Protein AF-A0A673IQF4-F1 (afdb_monomer_lite)

Radius of gy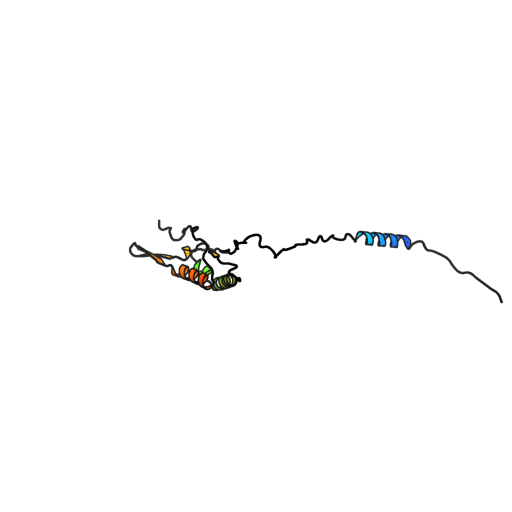ration: 38.78 Å; chains: 1; bounding box: 46×56×143 Å

pLDDT: mean 79.28, std 22.86, range [30.75, 98.69]

Sequence (150 aa):
MYSERECLYRCKHSSFTWTLFLSVLVIKQQQSVISSSVEVQVNVDKQLRNLKHFWRSTGFCPPQPHTDAHLYDLSPDQQMNLALIGSVPHRGIQQVRIHWMLELVSARVYSGEYHYNFTHLDQLIDLLWQNGLQPGNFLNITAKSTFECL

Structure (mmCIF, N/CA/C/O backbone):
data_AF-A0A673IQF4-F1
#
_entry.id   AF-A0A673IQF4-F1
#
loop_
_atom_site.group_PDB
_atom_site.id
_atom_site.type_symbol
_atom_site.label_atom_id
_atom_site.label_alt_id
_atom_site.label_comp_id
_atom_site.label_asym_id
_atom_site.label_entity_id
_atom_site.label_seq_id
_atom_site.pdbx_PDB_ins_code
_atom_site.Cartn_x
_atom_site.Cartn_y
_atom_site.Cartn_z
_atom_site.occupancy
_atom_site.B_iso_or_equiv
_atom_site.auth_seq_id
_atom_site.auth_comp_id
_atom_site.auth_asym_id
_atom_site.auth_atom_id
_atom_site.pdbx_PDB_model_num
ATOM 1 N N . MET A 1 1 ? 13.161 32.001 108.037 1.00 34.56 1 MET A N 1
ATOM 2 C CA . MET A 1 1 ? 14.431 32.588 107.565 1.00 34.56 1 MET A CA 1
ATOM 3 C C . MET A 1 1 ? 14.149 33.249 106.220 1.00 34.56 1 MET A C 1
ATOM 5 O O . MET A 1 1 ? 13.605 32.577 105.356 1.00 34.56 1 MET A O 1
ATOM 9 N N . TYR A 1 2 ? 14.385 34.565 106.149 1.00 31.69 2 TYR A N 1
ATOM 10 C CA . TYR A 1 2 ? 14.447 35.482 104.985 1.00 31.69 2 TYR A CA 1
ATOM 11 C C . TYR A 1 2 ? 15.032 34.837 103.698 1.00 31.69 2 TYR A C 1
ATOM 13 O O . TYR A 1 2 ? 15.797 33.893 103.841 1.00 31.69 2 TYR A O 1
ATOM 21 N N . SER A 1 3 ? 14.908 35.306 102.447 1.00 38.66 3 SER A N 1
ATOM 22 C CA . SER A 1 3 ? 14.266 36.426 101.722 1.00 38.66 3 SER A CA 1
ATOM 23 C C . SER A 1 3 ? 14.988 36.512 100.343 1.00 38.66 3 SER A C 1
ATOM 25 O O . SER A 1 3 ? 16.058 35.925 100.203 1.00 38.66 3 SER A O 1
ATOM 27 N N . GLU A 1 4 ? 14.472 37.332 99.411 1.00 43.50 4 GLU A N 1
ATOM 28 C CA . GLU A 1 4 ? 15.181 37.973 98.267 1.00 43.50 4 GLU A CA 1
ATOM 29 C C . GLU A 1 4 ? 15.409 37.163 96.974 1.00 43.50 4 GLU A C 1
ATOM 31 O O . GLU A 1 4 ? 15.613 35.960 97.025 1.00 43.50 4 GLU A O 1
ATOM 36 N N . ARG A 1 5 ? 15.480 37.722 95.754 1.00 41.66 5 ARG A N 1
ATOM 37 C CA . ARG A 1 5 ? 15.140 39.007 95.090 1.00 41.66 5 ARG A CA 1
ATOM 38 C C . ARG A 1 5 ? 15.406 38.787 93.577 1.00 41.66 5 ARG A C 1
ATOM 40 O O . ARG A 1 5 ? 16.301 38.025 93.242 1.00 41.66 5 ARG A O 1
ATOM 47 N N . GLU A 1 6 ? 14.657 39.491 92.719 1.00 46.06 6 GLU A N 1
ATOM 48 C CA . GLU A 1 6 ? 15.064 40.135 91.442 1.00 46.06 6 GLU A CA 1
ATOM 49 C C . GLU A 1 6 ? 15.976 39.395 90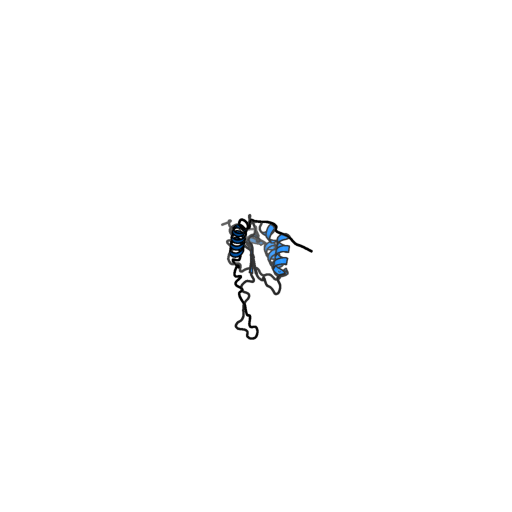.431 1.00 46.06 6 GLU A C 1
ATOM 51 O O . GLU A 1 6 ? 17.131 39.124 90.737 1.00 46.06 6 GLU A O 1
ATOM 56 N N . CYS A 1 7 ? 15.552 39.273 89.156 1.00 36.56 7 CYS A N 1
ATOM 57 C CA . CYS A 1 7 ? 16.443 39.546 88.008 1.00 36.56 7 CYS A CA 1
ATOM 58 C C . CYS A 1 7 ? 15.756 39.595 86.622 1.00 36.56 7 CYS A C 1
ATOM 60 O O . CYS A 1 7 ? 15.238 38.607 86.114 1.00 36.56 7 CYS A O 1
ATOM 62 N N . LEU A 1 8 ? 15.928 40.757 85.985 1.00 37.56 8 LEU A N 1
ATOM 63 C CA . LEU A 1 8 ? 16.365 40.974 84.597 1.00 37.56 8 LEU A CA 1
ATOM 64 C C . LEU A 1 8 ? 15.418 40.776 83.391 1.00 37.56 8 LEU A C 1
ATOM 66 O O . LEU A 1 8 ? 15.351 39.732 82.760 1.00 37.56 8 LEU A O 1
ATOM 70 N N . TYR A 1 9 ? 14.856 41.918 82.968 1.00 40.09 9 TYR A N 1
ATOM 71 C CA . TYR A 1 9 ? 15.224 42.631 81.729 1.00 40.09 9 TYR A CA 1
ATOM 72 C C . TYR A 1 9 ? 15.135 41.890 8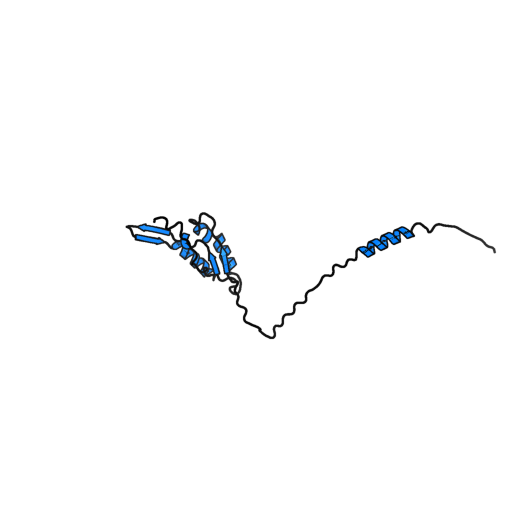0.364 1.00 40.09 9 TYR A C 1
ATOM 74 O O . TYR A 1 9 ? 16.026 41.154 79.965 1.00 40.09 9 TYR A O 1
ATOM 82 N N . ARG A 1 10 ? 14.201 42.405 79.541 1.00 39.97 10 ARG A N 1
ATOM 83 C CA . ARG A 1 10 ? 14.492 43.171 78.301 1.00 39.97 10 ARG A CA 1
ATOM 84 C C . ARG A 1 10 ? 14.468 42.454 76.933 1.00 39.97 10 ARG A C 1
ATOM 86 O O . ARG A 1 10 ? 15.108 41.446 76.688 1.00 39.97 10 ARG A O 1
ATOM 93 N N . CYS A 1 11 ? 13.809 43.172 76.012 1.00 40.81 11 CYS A N 1
ATOM 94 C CA . CYS A 1 11 ? 13.863 43.128 74.542 1.00 40.81 11 CYS A CA 1
ATOM 95 C C . CYS A 1 11 ? 13.064 42.039 73.805 1.00 40.81 11 CYS A C 1
ATOM 97 O O . CYS A 1 11 ? 13.589 41.026 73.363 1.00 40.81 11 CYS A O 1
ATOM 99 N N . LYS A 1 12 ? 11.792 42.350 73.519 1.00 48.06 12 LYS A N 1
ATOM 100 C CA . LYS A 1 12 ? 10.925 41.609 72.589 1.00 48.06 12 LYS A CA 1
ATOM 101 C C . LYS A 1 12 ? 10.377 42.561 71.520 1.00 48.06 12 LYS A C 1
ATOM 103 O O . LYS A 1 12 ? 9.205 42.904 71.552 1.00 48.06 12 LYS A O 1
ATOM 108 N N . HIS A 1 13 ? 11.233 43.073 70.628 1.00 48.06 13 HIS A N 1
ATOM 109 C CA . HIS A 1 13 ? 10.774 44.031 69.604 1.00 48.06 13 HIS A CA 1
ATOM 110 C C . HIS A 1 13 ? 11.517 43.994 68.252 1.00 48.06 13 HIS A C 1
ATOM 112 O O . HIS A 1 13 ? 11.574 45.002 67.558 1.00 48.06 13 HIS A O 1
ATOM 118 N N . SER A 1 14 ? 12.074 42.841 67.857 1.00 50.34 14 SER A N 1
ATOM 119 C CA . SER A 1 14 ? 12.714 42.672 66.529 1.00 50.34 14 SER A CA 1
ATOM 120 C C . SER A 1 14 ? 12.205 41.454 65.735 1.00 50.34 14 SER A C 1
ATOM 122 O O . SER A 1 14 ? 12.283 41.416 64.514 1.00 50.34 14 SER A O 1
ATOM 124 N N . SER A 1 15 ? 11.581 40.471 66.394 1.00 48.97 15 SER A N 1
ATOM 125 C CA . SER A 1 15 ? 11.175 39.210 65.746 1.00 48.97 15 SER A CA 1
ATOM 126 C C . SER A 1 15 ? 9.791 39.251 65.071 1.00 48.97 15 SER A C 1
ATOM 128 O O . SER A 1 15 ? 9.473 38.348 64.303 1.00 48.97 15 SER A O 1
ATOM 130 N N . PHE A 1 16 ? 8.967 40.273 65.336 1.00 49.00 16 PHE A N 1
ATOM 131 C CA . PHE A 1 16 ? 7.549 40.283 64.940 1.00 49.00 16 PHE A CA 1
ATOM 132 C C . PHE A 1 16 ? 7.295 40.703 63.480 1.00 49.00 16 PHE A C 1
ATOM 134 O O . PHE A 1 16 ? 6.277 40.343 62.901 1.00 49.00 16 PHE A O 1
ATOM 141 N N . THR A 1 17 ? 8.208 41.450 62.857 1.00 52.47 17 THR A N 1
ATOM 142 C CA . THR A 1 17 ? 8.013 41.977 61.494 1.00 52.47 17 THR A CA 1
ATOM 143 C C . THR A 1 17 ? 8.412 40.976 60.409 1.00 52.47 17 THR A C 1
ATOM 145 O O . THR A 1 17 ? 7.774 40.919 59.361 1.00 52.47 17 THR A O 1
ATOM 148 N N . TRP A 1 18 ? 9.416 40.133 60.666 1.00 50.09 18 TRP A N 1
ATOM 149 C CA . TRP A 1 18 ? 9.869 39.104 59.721 1.00 50.09 18 TRP A CA 1
ATOM 150 C C . TRP A 1 18 ? 8.930 37.895 59.644 1.00 50.09 18 TRP A C 1
ATOM 152 O O . TRP A 1 18 ? 8.722 37.344 58.565 1.00 50.09 18 TRP A O 1
ATOM 162 N N . THR A 1 19 ? 8.306 37.515 60.761 1.00 54.59 19 THR A N 1
ATOM 163 C CA . THR A 1 19 ? 7.310 36.432 60.790 1.00 54.59 19 THR A CA 1
ATOM 164 C C . THR A 1 19 ? 6.042 36.798 60.021 1.00 54.59 19 THR A C 1
ATOM 166 O O . THR A 1 19 ? 5.466 35.939 59.358 1.00 54.59 19 THR A O 1
ATOM 169 N N . LEU A 1 20 ? 5.647 38.075 60.043 1.00 55.03 20 LEU A N 1
ATOM 170 C CA . LEU A 1 20 ? 4.515 38.602 59.276 1.00 55.03 20 LEU A CA 1
ATOM 171 C C . LEU A 1 20 ? 4.800 38.663 57.766 1.00 55.03 20 LEU A C 1
ATOM 173 O O . LEU A 1 20 ? 3.921 38.379 56.960 1.00 55.03 20 LEU A O 1
ATOM 177 N N . PHE A 1 21 ? 6.032 38.983 57.363 1.00 55.41 21 PHE A N 1
ATOM 178 C CA . PHE A 1 21 ? 6.418 38.973 55.947 1.00 55.41 21 PHE A CA 1
ATOM 179 C C . PHE A 1 21 ? 6.519 37.554 55.372 1.00 55.41 21 PHE A C 1
ATOM 181 O O . PHE A 1 21 ? 6.053 37.310 54.259 1.00 55.41 21 PHE A O 1
ATOM 188 N N . LEU A 1 22 ? 7.071 36.604 56.136 1.00 54.88 22 LEU A N 1
ATOM 189 C CA . LEU A 1 22 ? 7.138 35.195 55.736 1.00 54.88 22 LEU A CA 1
ATOM 190 C C . LEU A 1 22 ? 5.746 34.552 55.661 1.00 54.88 22 LEU A C 1
ATOM 192 O O . LEU A 1 22 ? 5.486 33.787 54.735 1.00 54.88 22 LEU A O 1
ATOM 196 N N . SER A 1 23 ? 4.825 34.896 56.568 1.00 55.56 23 SER A N 1
ATOM 197 C CA . SER A 1 23 ? 3.455 34.371 56.519 1.00 55.56 23 SER A CA 1
ATOM 198 C C . SER A 1 23 ? 2.663 34.905 55.319 1.00 55.56 23 SER A C 1
ATOM 200 O O . SER A 1 23 ? 1.966 34.133 54.663 1.00 55.56 23 SER A O 1
ATOM 202 N N . VAL A 1 24 ? 2.822 36.182 54.952 1.00 56.41 24 VAL A N 1
ATOM 203 C CA . VAL A 1 24 ? 2.162 36.767 53.767 1.00 56.41 24 VAL A CA 1
ATOM 204 C C . VAL A 1 24 ? 2.677 36.157 52.455 1.00 56.41 24 VAL A C 1
ATOM 206 O O . VAL A 1 24 ? 1.894 35.979 51.520 1.00 56.41 24 VAL A O 1
ATOM 209 N N . LEU A 1 25 ? 3.963 35.792 52.376 1.00 54.59 25 LEU A N 1
ATOM 210 C CA . LEU A 1 25 ? 4.549 35.186 51.173 1.00 54.59 25 LEU A CA 1
ATOM 211 C C . LEU A 1 25 ? 4.066 33.743 50.944 1.00 54.59 25 LEU A C 1
ATOM 213 O O . LEU A 1 25 ? 3.839 33.353 49.801 1.00 54.59 25 LEU A O 1
ATOM 217 N N . VAL A 1 26 ? 3.828 32.984 52.021 1.00 55.91 26 VAL A N 1
ATOM 218 C CA . VAL A 1 26 ? 3.264 31.622 51.950 1.00 55.91 26 VAL A CA 1
ATOM 219 C C . VAL A 1 26 ? 1.786 31.649 51.540 1.00 55.91 26 VAL A C 1
ATOM 221 O O . VAL A 1 26 ? 1.363 30.827 50.730 1.00 55.91 26 VAL A O 1
ATOM 224 N N . ILE A 1 27 ? 1.007 32.637 52.002 1.00 55.56 27 ILE A N 1
ATOM 225 C CA . ILE A 1 27 ? -0.422 32.762 51.652 1.00 55.56 27 ILE A CA 1
ATOM 226 C C . ILE A 1 27 ? -0.626 33.073 50.154 1.00 55.56 27 ILE A C 1
ATOM 228 O O . ILE A 1 27 ? -1.637 32.681 49.574 1.00 55.56 27 ILE A O 1
ATOM 232 N N . LYS A 1 28 ? 0.334 33.728 49.485 1.00 52.88 28 LYS A N 1
ATOM 233 C CA . LYS A 1 28 ? 0.229 34.065 48.051 1.00 52.88 28 LYS A CA 1
ATOM 234 C C . LYS A 1 28 ? 0.574 32.925 47.085 1.00 52.88 28 LYS A C 1
ATOM 236 O O . LYS A 1 28 ? 0.308 33.072 45.897 1.00 52.88 28 LYS A O 1
ATOM 241 N N . GLN A 1 29 ? 1.137 31.808 47.551 1.00 55.38 29 GLN A N 1
ATOM 242 C CA . GLN A 1 29 ? 1.497 30.674 46.681 1.00 55.38 29 GLN A CA 1
ATOM 243 C C . GLN A 1 29 ? 0.403 29.609 46.539 1.00 55.38 29 GLN A C 1
ATOM 245 O O . GLN A 1 29 ? 0.556 28.676 45.756 1.00 55.38 29 GLN A O 1
ATOM 250 N N . GLN A 1 30 ? -0.737 29.768 47.211 1.00 55.16 30 GLN A N 1
ATOM 251 C CA . GLN A 1 30 ? -1.893 28.886 47.048 1.00 55.16 30 GLN A CA 1
ATOM 252 C C . GLN A 1 30 ? -2.847 29.390 45.957 1.00 55.16 30 GLN A C 1
ATOM 254 O O . GLN A 1 30 ? -4.060 29.447 46.136 1.00 55.16 30 GLN A O 1
ATOM 259 N N . GLN A 1 31 ? -2.314 29.727 44.779 1.00 58.19 31 GLN A N 1
ATOM 260 C CA . GLN A 1 31 ? -3.137 29.704 43.572 1.00 58.19 31 GLN A CA 1
ATOM 261 C C . GLN A 1 31 ? -3.329 28.226 43.214 1.00 58.19 31 GLN A C 1
ATOM 263 O O . GLN A 1 31 ? -2.539 27.630 42.484 1.00 58.19 31 GLN A O 1
ATOM 268 N N . SER A 1 32 ? -4.349 27.597 43.800 1.00 59.91 32 SER A N 1
ATOM 269 C CA . SER A 1 32 ? -4.770 26.266 43.383 1.00 59.91 32 SER A CA 1
ATOM 270 C C . SER A 1 32 ? -5.129 26.341 41.902 1.00 59.91 32 SER A C 1
ATOM 272 O O . SER A 1 32 ? -6.092 27.013 41.527 1.00 59.91 32 SER A O 1
ATOM 274 N N . VAL A 1 33 ? -4.349 25.678 41.055 1.00 62.56 33 VAL A N 1
ATOM 275 C CA . VAL A 1 33 ? -4.741 25.419 39.673 1.00 62.56 33 VAL A CA 1
ATOM 276 C C . VAL A 1 33 ? -6.024 24.597 39.758 1.00 62.56 33 VAL A C 1
ATOM 278 O O . VAL A 1 33 ? -5.992 23.442 40.180 1.00 62.56 33 VAL A O 1
ATOM 281 N N . ILE A 1 34 ? -7.171 25.209 39.455 1.00 62.75 34 ILE A N 1
ATOM 282 C CA . ILE A 1 34 ? -8.449 24.500 39.391 1.00 62.75 34 ILE A CA 1
ATOM 283 C C . ILE A 1 34 ? -8.341 23.565 38.189 1.00 62.75 34 ILE A C 1
ATOM 285 O O . ILE A 1 34 ? -8.515 23.976 37.045 1.00 62.75 34 ILE A O 1
ATOM 289 N N . SER A 1 35 ? -7.984 22.312 38.454 1.00 68.25 35 SER A N 1
ATOM 290 C CA . SER A 1 35 ? -8.070 21.240 37.473 1.00 68.25 35 SER A CA 1
ATOM 291 C C . SER A 1 35 ? -9.553 20.978 37.223 1.00 68.25 35 SER A C 1
ATOM 293 O O . SER A 1 35 ? -10.225 20.336 38.030 1.00 68.25 35 SER A O 1
ATOM 295 N N . SER A 1 36 ? -10.105 21.549 36.153 1.00 79.44 36 SER A N 1
ATOM 296 C CA . SER A 1 36 ? -11.463 21.228 35.726 1.00 79.44 36 SER A CA 1
ATOM 297 C C . SER A 1 36 ? -11.463 19.814 35.149 1.00 79.44 36 SER A C 1
ATOM 299 O O . SER A 1 36 ? -10.833 19.568 34.119 1.00 79.44 36 SER A O 1
ATOM 301 N N . SER A 1 37 ? -12.153 18.884 35.805 1.00 85.25 37 SER A N 1
ATOM 302 C CA . SER A 1 37 ? -12.398 17.555 35.246 1.00 85.25 37 SER A CA 1
ATOM 303 C C . SER A 1 37 ? -13.656 17.580 34.376 1.00 85.25 37 SER A C 1
ATOM 305 O O . SER A 1 37 ? -14.607 18.307 34.661 1.00 85.25 37 SER A O 1
ATOM 307 N N . VAL A 1 38 ? -13.644 16.807 33.290 1.00 90.69 38 VAL A N 1
ATOM 308 C CA . VAL A 1 38 ? -14.815 16.591 32.433 1.00 90.69 38 VAL A CA 1
ATOM 309 C C . VAL A 1 38 ? -15.295 15.167 32.665 1.00 90.69 38 VAL A C 1
ATOM 311 O O . VAL A 1 38 ? -14.541 14.218 32.453 1.00 90.69 38 VAL A O 1
ATOM 314 N N . GLU A 1 39 ? -16.543 15.019 33.097 1.00 94.38 39 GLU A N 1
ATOM 315 C CA . GLU A 1 39 ? -17.196 13.718 33.202 1.00 94.38 39 GLU A CA 1
ATOM 316 C C . GLU A 1 39 ? -17.775 13.319 31.836 1.00 94.38 39 GLU A C 1
ATOM 318 O O . GLU A 1 39 ? -18.548 14.066 31.236 1.00 94.38 39 GLU A O 1
ATOM 323 N N . VAL A 1 40 ? -17.397 12.139 31.332 1.00 94.50 40 VAL A N 1
ATOM 324 C CA . VAL A 1 40 ? -17.914 11.579 30.074 1.00 94.50 40 VAL A CA 1
ATOM 325 C C . VAL A 1 40 ? -18.705 10.317 30.391 1.00 94.50 40 VAL A C 1
ATOM 327 O O . VAL A 1 40 ? -18.131 9.295 30.760 1.00 94.50 40 VAL A O 1
ATOM 330 N N . GLN A 1 41 ? -20.026 10.382 30.227 1.00 95.62 41 GLN A N 1
ATOM 331 C CA . GLN A 1 41 ? -20.919 9.239 30.417 1.00 95.62 41 GLN A CA 1
ATOM 332 C C . GLN A 1 41 ? -21.271 8.593 29.071 1.00 95.62 41 GLN A C 1
ATOM 334 O O . GLN A 1 41 ? -21.620 9.281 28.110 1.00 95.62 41 GLN A O 1
ATOM 339 N N . VAL A 1 42 ? -21.204 7.260 29.003 1.00 94.38 42 VAL A N 1
ATOM 340 C CA . VAL A 1 42 ? -21.545 6.469 27.810 1.00 94.38 42 VAL A CA 1
ATOM 341 C C . VAL A 1 42 ? -22.656 5.484 28.171 1.00 94.38 42 VAL A C 1
ATOM 343 O O . VAL A 1 42 ? -22.436 4.558 28.944 1.00 94.38 42 VAL A O 1
ATOM 346 N N . ASN A 1 43 ? -23.852 5.678 27.609 1.00 95.06 43 ASN A N 1
ATOM 347 C CA . ASN A 1 43 ? -24.975 4.752 27.767 1.00 95.06 43 ASN A CA 1
ATOM 348 C C . ASN A 1 43 ? -24.911 3.661 26.683 1.00 95.06 43 ASN A C 1
ATOM 350 O O . ASN A 1 43 ? -24.928 3.973 25.490 1.00 95.06 43 ASN A O 1
ATOM 354 N N . VAL A 1 44 ? -24.851 2.396 27.105 1.00 95.12 44 VAL A N 1
ATOM 355 C CA . VAL A 1 44 ? -24.746 1.221 26.222 1.00 95.12 44 VAL A CA 1
ATOM 356 C C . VAL A 1 44 ? -26.061 0.444 26.060 1.00 95.12 44 VAL A C 1
ATOM 358 O O . VAL A 1 44 ? -26.115 -0.481 25.255 1.00 95.12 44 VAL A O 1
ATOM 361 N N . ASP A 1 45 ? -27.133 0.839 26.752 1.00 96.69 45 ASP A N 1
ATOM 362 C CA . ASP A 1 45 ? -28.423 0.130 26.759 1.00 96.69 45 ASP A CA 1
ATOM 363 C C . ASP A 1 45 ? -29.209 0.312 25.451 1.00 96.69 45 ASP A C 1
ATOM 365 O O . ASP A 1 45 ? -30.108 -0.470 25.135 1.00 96.69 45 ASP A O 1
ATOM 369 N N . LYS A 1 46 ? -28.891 1.355 24.670 1.00 93.88 46 LYS A N 1
ATOM 370 C CA . LYS A 1 46 ? -29.591 1.682 23.421 1.00 93.88 46 LYS A CA 1
ATOM 371 C C . LYS A 1 46 ? -28.631 2.055 22.294 1.00 93.88 46 LYS A C 1
ATOM 373 O O . LYS A 1 46 ? -27.970 3.091 22.331 1.00 93.88 46 LYS A O 1
ATOM 378 N N . GLN A 1 47 ? -28.654 1.280 21.209 1.00 94.69 47 GLN A N 1
ATOM 379 C CA . GLN A 1 47 ? -27.988 1.655 19.962 1.00 94.69 47 GLN A CA 1
ATOM 380 C C . GLN A 1 47 ? -28.736 2.816 19.284 1.00 94.69 47 GLN A C 1
ATOM 382 O O . GLN A 1 47 ? -29.910 2.695 18.941 1.00 94.69 47 GLN A O 1
ATOM 387 N N . LEU A 1 48 ? -28.053 3.944 19.063 1.00 96.00 48 LEU A N 1
ATOM 388 C CA . LEU A 1 48 ? -28.649 5.114 18.402 1.00 96.00 48 LEU A CA 1
ATOM 389 C C . LEU A 1 48 ? -28.648 4.995 16.874 1.00 96.00 48 LEU A C 1
ATOM 391 O O . LEU A 1 48 ? -29.626 5.339 16.218 1.00 96.00 48 LEU A O 1
ATOM 395 N N . ARG A 1 49 ? -27.526 4.549 16.300 1.00 95.81 49 ARG A N 1
ATOM 396 C CA . ARG A 1 49 ? -27.328 4.396 14.854 1.00 95.81 49 ARG A CA 1
ATOM 397 C C . ARG A 1 49 ? -26.163 3.465 14.561 1.00 95.81 49 ARG A C 1
ATOM 399 O O . ARG A 1 49 ? -25.327 3.204 15.425 1.00 95.81 49 ARG A O 1
ATOM 406 N N . ASN A 1 50 ? -26.081 3.009 13.319 1.00 95.44 50 ASN A N 1
ATOM 407 C CA . ASN A 1 50 ? -24.924 2.271 12.844 1.00 95.44 50 ASN A CA 1
ATOM 408 C C . ASN A 1 50 ? -23.756 3.227 12.535 1.00 95.44 50 ASN A C 1
ATOM 410 O O . ASN A 1 50 ? -23.925 4.178 11.771 1.00 95.44 50 ASN A O 1
ATOM 414 N N . LEU A 1 51 ? -22.571 2.955 13.085 1.00 94.62 51 LEU A N 1
ATOM 415 C CA . LEU A 1 51 ? -21.342 3.685 12.771 1.00 94.62 51 LEU A CA 1
ATOM 416 C C . LEU A 1 51 ? -20.545 2.894 11.731 1.00 94.62 51 LEU A C 1
ATOM 418 O O . LEU A 1 51 ? -20.048 1.805 12.005 1.00 94.62 51 LEU A O 1
ATOM 422 N N . LYS A 1 52 ? -20.438 3.429 10.514 1.00 94.69 52 LYS A N 1
ATOM 423 C CA . LYS A 1 52 ? -19.586 2.840 9.476 1.00 94.69 52 LYS A CA 1
ATOM 424 C C . LYS A 1 52 ? -18.134 3.259 9.704 1.00 94.69 52 LYS A C 1
ATOM 426 O O . LYS A 1 52 ? -17.857 4.414 10.010 1.00 94.69 52 LYS A O 1
ATOM 431 N N . HIS A 1 53 ? -17.214 2.328 9.485 1.00 94.44 53 HIS A N 1
ATOM 432 C CA . HIS A 1 53 ? -15.779 2.588 9.544 1.00 94.44 53 HIS A CA 1
ATOM 433 C C . HIS A 1 53 ? -15.302 3.265 8.248 1.00 94.44 53 HIS A C 1
ATOM 435 O O . HIS A 1 53 ? -14.799 2.603 7.342 1.00 94.44 53 HIS A O 1
ATOM 441 N N . PHE A 1 54 ? -15.496 4.579 8.138 1.00 94.12 54 PHE A N 1
ATOM 442 C CA . PHE A 1 54 ? -15.173 5.360 6.932 1.00 94.12 54 PHE A CA 1
ATOM 443 C C . PHE A 1 54 ? -13.671 5.657 6.755 1.00 94.12 54 PHE A C 1
ATOM 445 O O . PHE A 1 54 ? -13.268 6.199 5.734 1.00 94.12 54 PHE A O 1
ATOM 452 N N . TRP A 1 55 ? -12.839 5.306 7.738 1.00 94.88 55 TRP A N 1
ATOM 453 C CA . TRP A 1 55 ? -11.415 5.657 7.804 1.00 94.88 55 TRP A CA 1
ATOM 454 C C . TRP A 1 55 ? -10.458 4.519 7.416 1.00 94.88 55 TRP A C 1
ATOM 456 O O . TRP A 1 55 ? -9.252 4.655 7.588 1.00 94.88 55 TRP A O 1
ATOM 466 N N . ARG A 1 56 ? -10.962 3.382 6.918 1.00 95.62 56 ARG A N 1
ATOM 467 C CA . ARG A 1 56 ? -10.180 2.147 6.678 1.00 95.62 56 ARG A CA 1
ATOM 468 C C . ARG A 1 56 ? -9.271 2.205 5.436 1.00 95.62 56 ARG A C 1
ATOM 470 O O . ARG A 1 56 ? -9.160 1.222 4.704 1.00 95.62 56 ARG A O 1
ATOM 477 N N . SER A 1 57 ? -8.636 3.341 5.172 1.00 95.50 57 SER A N 1
ATOM 478 C CA . SER A 1 57 ? -7.767 3.553 4.014 1.00 95.50 57 SER A CA 1
ATOM 479 C C . SER A 1 57 ? -6.470 4.236 4.424 1.00 95.50 57 SER A C 1
ATOM 481 O O . SER A 1 57 ? -6.467 5.135 5.259 1.00 95.50 57 SER A O 1
ATOM 483 N N . THR A 1 58 ? -5.384 3.854 3.763 1.00 96.62 58 THR A N 1
ATOM 484 C CA . THR A 1 58 ? -4.089 4.542 3.791 1.00 96.62 58 THR A CA 1
ATOM 485 C C . THR A 1 58 ? -3.579 4.733 2.358 1.00 96.62 58 THR A C 1
ATOM 487 O O . THR A 1 58 ? -4.287 4.413 1.397 1.00 96.62 58 THR A O 1
ATOM 490 N N . GLY A 1 59 ? -2.378 5.273 2.182 1.00 95.75 59 GLY A N 1
ATOM 491 C CA . GLY A 1 59 ? -1.739 5.404 0.879 1.00 95.75 59 GLY A CA 1
ATOM 492 C C . GLY A 1 59 ? -0.310 5.917 0.967 1.00 95.75 59 GLY A C 1
ATOM 493 O O . GLY A 1 59 ? 0.106 6.439 1.999 1.00 95.75 59 GLY A O 1
ATOM 494 N N . PHE A 1 60 ? 0.426 5.773 -0.129 1.00 95.50 60 PHE A N 1
ATOM 495 C CA . PHE A 1 60 ? 1.793 6.264 -0.261 1.00 95.50 60 PHE A CA 1
ATOM 496 C C . PHE A 1 60 ? 2.113 6.596 -1.726 1.00 95.50 60 PHE A C 1
ATOM 498 O O . PHE A 1 60 ? 1.342 6.286 -2.639 1.00 95.50 60 PHE A O 1
ATOM 505 N N . CYS A 1 61 ? 3.246 7.262 -1.932 1.00 94.88 61 CYS A N 1
ATOM 506 C CA . CYS A 1 61 ? 3.794 7.573 -3.246 1.00 94.88 61 CYS A CA 1
ATOM 507 C C . CYS A 1 61 ? 5.245 7.076 -3.292 1.00 94.88 61 CYS A C 1
ATOM 509 O O . CYS A 1 61 ? 6.000 7.429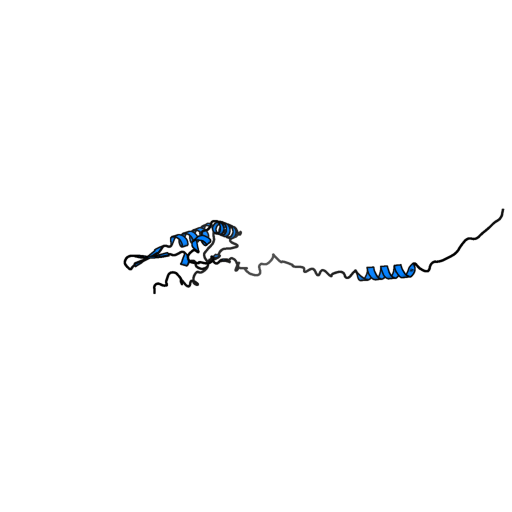 -2.378 1.00 94.88 61 CYS A O 1
ATOM 511 N N . PRO A 1 62 ? 5.638 6.270 -4.294 1.00 94.81 62 PRO A N 1
ATOM 512 C CA . PRO A 1 62 ? 7.029 5.872 -4.453 1.00 94.81 62 PRO A CA 1
ATOM 513 C C . PRO A 1 62 ? 7.918 7.102 -4.707 1.00 94.81 62 PRO A C 1
ATOM 515 O O . PRO A 1 62 ? 7.455 8.102 -5.274 1.00 94.81 62 PRO A O 1
ATOM 518 N N . PRO A 1 63 ? 9.196 7.064 -4.293 1.00 94.56 63 PRO A N 1
ATOM 519 C CA . PRO A 1 63 ? 10.131 8.154 -4.540 1.00 94.56 63 PRO A CA 1
ATOM 520 C C . PRO A 1 63 ? 10.386 8.355 -6.043 1.00 94.56 63 PRO A C 1
ATOM 522 O O . PRO A 1 63 ? 10.006 7.543 -6.887 1.00 94.56 63 PRO A O 1
ATOM 525 N N . GLN A 1 64 ? 11.038 9.465 -6.385 1.00 91.38 64 GLN A N 1
ATOM 526 C CA . GLN A 1 64 ? 11.580 9.655 -7.730 1.00 91.38 64 GLN A CA 1
ATOM 527 C C . GLN A 1 64 ? 12.849 8.799 -7.931 1.00 91.38 64 GLN A C 1
ATOM 529 O O . GLN A 1 64 ? 13.588 8.610 -6.962 1.00 91.38 64 GLN A O 1
ATOM 534 N N . PRO A 1 65 ? 13.152 8.361 -9.169 1.00 94.19 65 PRO A N 1
ATOM 535 C CA . PRO A 1 65 ? 12.320 8.469 -10.371 1.00 94.19 65 PRO A CA 1
ATOM 536 C C . PRO A 1 65 ? 11.181 7.436 -10.375 1.00 94.19 65 PRO A C 1
ATOM 538 O O . PRO A 1 65 ? 11.366 6.284 -9.998 1.00 94.19 65 PRO A O 1
ATOM 541 N N . HIS A 1 66 ? 9.992 7.832 -10.840 1.00 91.19 66 HIS A N 1
ATOM 542 C CA . HIS A 1 66 ? 8.814 6.953 -10.807 1.00 91.19 66 HIS A CA 1
ATOM 543 C C . HIS A 1 66 ? 8.902 5.759 -11.770 1.00 91.19 66 HIS A C 1
ATOM 545 O O . HIS A 1 66 ? 8.231 4.759 -11.544 1.00 91.19 66 HIS A O 1
ATOM 551 N N . THR A 1 67 ? 9.787 5.814 -12.769 1.00 89.88 67 THR A N 1
ATOM 552 C CA . THR A 1 67 ? 10.091 4.685 -13.665 1.00 89.88 67 THR A CA 1
ATOM 553 C C . THR A 1 67 ? 10.637 3.468 -12.914 1.00 89.88 67 THR A C 1
ATOM 555 O O . THR A 1 67 ? 10.448 2.333 -13.344 1.00 89.88 67 THR A O 1
ATOM 558 N N . ASP A 1 68 ? 11.269 3.695 -11.759 1.00 93.06 68 ASP A N 1
ATOM 559 C CA . ASP A 1 68 ? 11.830 2.652 -10.902 1.00 93.06 68 ASP A CA 1
ATOM 560 C C . ASP A 1 68 ? 10.953 2.382 -9.666 1.00 93.06 68 ASP A C 1
ATOM 562 O O . ASP A 1 68 ? 11.417 1.802 -8.684 1.00 93.06 68 ASP A O 1
ATOM 566 N N . ALA A 1 69 ? 9.667 2.763 -9.700 1.00 94.56 69 ALA A N 1
ATOM 567 C CA . ALA A 1 69 ? 8.734 2.573 -8.584 1.00 94.56 69 ALA A CA 1
ATOM 568 C C . ALA A 1 69 ? 8.673 1.116 -8.098 1.00 94.56 69 ALA A C 1
ATOM 570 O O . ALA A 1 69 ? 8.580 0.877 -6.896 1.00 94.56 69 ALA A O 1
ATOM 571 N N . HIS A 1 70 ? 8.827 0.143 -9.003 1.00 95.50 70 HIS A N 1
ATOM 572 C CA . HIS A 1 70 ? 8.874 -1.282 -8.668 1.00 95.50 70 HIS A CA 1
ATOM 573 C C . HIS A 1 70 ? 9.976 -1.634 -7.648 1.00 95.50 70 HIS A C 1
ATOM 575 O O . HIS A 1 70 ? 9.768 -2.521 -6.823 1.00 95.50 70 HIS A O 1
ATOM 581 N N . LEU A 1 71 ? 11.117 -0.928 -7.655 1.00 97.00 71 LEU A N 1
ATOM 582 C CA . LEU A 1 71 ? 12.200 -1.146 -6.688 1.00 97.00 71 LEU A CA 1
ATOM 583 C C . LEU A 1 71 ? 11.780 -0.771 -5.267 1.00 97.00 71 LEU A C 1
ATOM 585 O O . LEU A 1 71 ? 12.243 -1.390 -4.314 1.00 97.00 71 LEU A O 1
ATOM 589 N N . TYR A 1 72 ? 10.912 0.233 -5.125 1.00 97.56 72 TYR A N 1
ATOM 590 C CA . TYR A 1 72 ? 10.354 0.635 -3.840 1.00 97.56 72 TYR A CA 1
ATOM 591 C C . TYR A 1 72 ? 9.144 -0.229 -3.480 1.00 97.56 72 TYR A C 1
ATOM 593 O O . TYR A 1 72 ? 9.146 -0.859 -2.426 1.00 97.56 72 TYR A O 1
ATOM 601 N N . ASP A 1 73 ? 8.150 -0.314 -4.365 1.00 97.12 73 ASP A N 1
ATOM 602 C CA . ASP A 1 73 ? 6.855 -0.961 -4.123 1.00 97.12 73 ASP A CA 1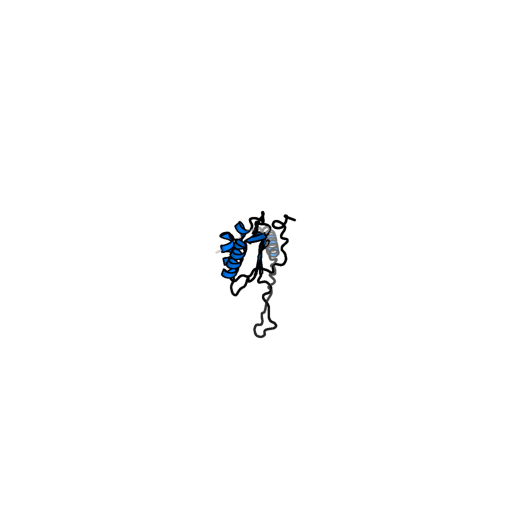
ATOM 603 C C . ASP A 1 73 ? 6.983 -2.458 -3.808 1.00 97.12 73 ASP A C 1
ATOM 605 O O . ASP A 1 73 ? 6.207 -2.990 -3.015 1.00 97.12 73 ASP A O 1
ATOM 609 N N . LEU A 1 74 ? 7.981 -3.131 -4.395 1.00 97.81 74 LEU A N 1
ATOM 610 C CA . LEU A 1 74 ? 8.244 -4.561 -4.200 1.00 97.81 74 LEU A CA 1
ATOM 611 C C . LEU A 1 74 ? 9.417 -4.838 -3.243 1.00 97.81 74 LEU A C 1
ATOM 613 O O . LEU A 1 74 ? 9.778 -6.001 -3.036 1.00 97.81 74 LEU A O 1
ATOM 617 N N . SER A 1 75 ? 10.015 -3.798 -2.651 1.00 98.38 75 SER A N 1
ATOM 618 C CA . SER A 1 75 ? 11.130 -3.942 -1.706 1.00 98.38 75 SER A CA 1
ATOM 619 C C . SER A 1 75 ? 10.746 -4.771 -0.470 1.00 98.38 75 SER A C 1
ATOM 621 O O . SER A 1 75 ? 9.580 -4.769 -0.059 1.00 98.38 75 SER A O 1
ATOM 623 N N . PRO A 1 76 ? 11.715 -5.433 0.193 1.00 98.50 76 PRO A N 1
ATOM 624 C CA . PRO A 1 76 ? 11.478 -6.091 1.480 1.00 98.50 76 PRO A CA 1
ATOM 625 C C . PRO A 1 76 ? 10.885 -5.146 2.535 1.00 98.50 76 PRO A C 1
ATOM 627 O O . PRO A 1 76 ? 10.018 -5.547 3.312 1.00 98.50 76 PRO A O 1
ATOM 630 N N . ASP A 1 77 ? 11.302 -3.878 2.529 1.00 98.44 77 ASP A N 1
ATOM 631 C CA . ASP A 1 77 ? 10.773 -2.832 3.401 1.00 98.44 77 ASP A CA 1
ATOM 632 C C . ASP A 1 77 ? 9.273 -2.608 3.175 1.00 98.44 77 ASP A C 1
ATOM 634 O O . ASP A 1 77 ? 8.503 -2.566 4.139 1.00 98.44 77 ASP A O 1
ATOM 638 N N . GLN A 1 78 ? 8.827 -2.526 1.915 1.00 98.19 78 GLN A N 1
ATOM 639 C CA . GLN A 1 78 ? 7.400 -2.395 1.614 1.00 98.19 78 GLN A CA 1
ATOM 640 C C . GLN A 1 78 ? 6.612 -3.667 1.897 1.00 98.19 78 GLN A C 1
ATOM 642 O O . GLN A 1 78 ? 5.487 -3.575 2.385 1.00 98.19 78 GLN A O 1
ATOM 647 N N . GLN A 1 79 ? 7.193 -4.847 1.689 1.00 98.50 79 GLN A N 1
ATOM 648 C CA . GLN A 1 79 ? 6.547 -6.104 2.074 1.00 98.50 79 GLN A CA 1
ATOM 649 C C . GLN A 1 79 ? 6.268 -6.142 3.584 1.00 98.50 79 GLN A C 1
ATOM 651 O O . GLN A 1 79 ? 5.146 -6.439 3.998 1.00 98.50 79 GLN A O 1
ATOM 656 N N . MET A 1 80 ? 7.247 -5.759 4.411 1.00 98.69 80 MET A N 1
ATOM 657 C CA . MET A 1 80 ? 7.066 -5.661 5.862 1.00 98.69 80 MET A CA 1
ATOM 658 C C . MET A 1 80 ? 6.056 -4.570 6.244 1.00 98.69 80 MET A C 1
ATOM 660 O O . MET A 1 80 ? 5.196 -4.787 7.097 1.00 98.69 80 MET A O 1
ATOM 664 N N . ASN A 1 81 ? 6.120 -3.404 5.597 1.00 98.62 81 ASN A N 1
ATOM 665 C CA . ASN A 1 81 ? 5.178 -2.310 5.826 1.00 98.62 81 ASN A CA 1
ATOM 666 C C . ASN A 1 81 ? 3.727 -2.736 5.531 1.00 98.62 81 ASN A C 1
ATOM 668 O O . ASN A 1 81 ? 2.833 -2.517 6.349 1.00 98.62 81 ASN A O 1
ATOM 672 N N . LEU A 1 82 ? 3.486 -3.405 4.400 1.00 98.50 82 LEU A N 1
ATOM 673 C CA . LEU A 1 82 ? 2.164 -3.913 4.026 1.00 98.50 82 LEU A CA 1
ATOM 674 C C . LEU A 1 82 ? 1.687 -5.030 4.959 1.00 98.50 82 LEU A C 1
ATOM 676 O O . LEU A 1 82 ? 0.499 -5.063 5.279 1.00 98.50 82 LEU A O 1
ATOM 680 N N . ALA A 1 83 ? 2.586 -5.877 5.466 1.00 98.44 83 ALA A N 1
ATOM 681 C CA . ALA A 1 83 ? 2.253 -6.858 6.497 1.00 98.44 83 ALA A CA 1
ATOM 682 C C . ALA A 1 83 ? 1.809 -6.192 7.807 1.00 98.44 83 ALA A C 1
ATOM 684 O O . ALA A 1 83 ? 0.792 -6.576 8.387 1.00 98.44 83 ALA A O 1
ATOM 685 N N . LEU A 1 84 ? 2.506 -5.139 8.246 1.00 98.56 84 LEU A N 1
ATOM 686 C CA . LEU A 1 84 ? 2.105 -4.354 9.416 1.00 98.56 84 LEU A CA 1
ATOM 687 C C . LEU A 1 84 ? 0.743 -3.684 9.204 1.00 98.56 84 LEU A C 1
ATOM 689 O O . LEU A 1 84 ? -0.126 -3.781 10.071 1.00 98.56 84 LEU A O 1
ATOM 693 N N . ILE A 1 85 ? 0.515 -3.068 8.043 1.00 98.38 85 ILE A N 1
ATOM 694 C CA . ILE A 1 85 ? -0.778 -2.466 7.689 1.00 98.38 85 ILE A CA 1
ATOM 695 C C . ILE A 1 85 ? -1.895 -3.526 7.655 1.00 98.38 85 ILE A C 1
ATOM 697 O O . ILE A 1 85 ? -2.983 -3.290 8.186 1.00 98.38 85 ILE A O 1
ATOM 701 N N . GLY A 1 86 ? -1.637 -4.694 7.063 1.00 97.81 86 GLY A N 1
ATOM 702 C CA . GLY A 1 86 ? -2.587 -5.806 6.970 1.00 97.81 86 GLY A CA 1
ATOM 703 C C . GLY A 1 86 ? -2.890 -6.466 8.319 1.00 97.81 86 GLY A C 1
ATOM 704 O O . GLY A 1 86 ? -3.995 -6.964 8.532 1.00 97.81 86 GLY A O 1
ATOM 705 N N . SER A 1 87 ? -1.950 -6.404 9.268 1.00 98.00 87 SER A N 1
ATOM 706 C CA . SER A 1 87 ? -2.102 -6.975 10.613 1.00 98.00 87 SER A CA 1
ATOM 707 C C . SER A 1 87 ? -3.109 -6.239 11.505 1.00 98.00 87 SER A C 1
ATOM 709 O O . SER A 1 87 ? -3.469 -6.744 12.571 1.00 98.00 87 SER A O 1
ATOM 711 N N . VAL A 1 88 ? -3.594 -5.060 11.089 1.00 98.12 88 VAL A N 1
ATOM 712 C CA . VAL A 1 88 ? -4.550 -4.275 11.876 1.00 98.12 88 VAL A CA 1
ATOM 713 C C . VAL A 1 88 ? -5.844 -5.086 12.094 1.00 98.12 88 VAL A C 1
ATOM 715 O O . VAL A 1 88 ? -6.530 -5.429 11.121 1.00 98.12 88 VAL A O 1
ATOM 718 N N . PRO A 1 89 ? -6.245 -5.351 13.358 1.00 97.62 89 PRO A N 1
ATOM 719 C CA . PRO A 1 89 ? -7.378 -6.218 13.664 1.00 97.62 89 PRO A CA 1
ATOM 720 C C . PRO A 1 89 ? -8.685 -5.803 12.985 1.00 97.62 89 PRO A C 1
ATOM 722 O O . PRO A 1 89 ? -8.950 -4.624 12.738 1.00 97.62 89 PRO A O 1
ATOM 725 N N . HIS A 1 90 ? -9.542 -6.792 12.718 1.00 95.88 90 HIS A N 1
ATOM 726 C CA . HIS A 1 90 ? -10.889 -6.602 12.159 1.00 95.88 90 HIS A CA 1
ATOM 727 C C . HIS A 1 90 ? -10.930 -5.787 10.855 1.00 95.88 90 HIS A C 1
ATOM 729 O O . HIS A 1 90 ? -11.919 -5.092 10.579 1.00 95.88 90 HIS A O 1
ATOM 735 N N . ARG A 1 91 ? -9.864 -5.891 10.045 1.00 94.31 91 ARG A N 1
ATOM 736 C CA . ARG A 1 91 ? -9.678 -5.115 8.813 1.00 94.31 91 ARG A CA 1
ATOM 737 C C . ARG A 1 91 ? -9.776 -3.613 9.095 1.00 94.31 91 ARG A C 1
ATOM 739 O O . ARG A 1 91 ? -10.550 -2.903 8.450 1.00 94.31 91 ARG A O 1
ATOM 746 N N . GLY A 1 92 ? -9.071 -3.148 10.130 1.00 96.31 92 GLY A N 1
ATOM 747 C CA . GLY A 1 92 ? -9.048 -1.734 10.518 1.00 96.31 92 GLY A CA 1
ATOM 748 C C . GLY A 1 92 ? -8.428 -0.836 9.445 1.00 96.31 92 GLY A C 1
ATOM 749 O O . GLY A 1 92 ? -8.818 0.323 9.339 1.00 96.31 92 GLY A O 1
ATOM 750 N N . ILE A 1 93 ? -7.578 -1.403 8.586 1.00 97.44 93 ILE A N 1
ATOM 751 C CA . ILE A 1 93 ? -7.223 -0.869 7.270 1.00 97.44 93 ILE A CA 1
ATOM 752 C C . ILE A 1 93 ? -7.641 -1.899 6.214 1.00 97.44 93 ILE A C 1
ATOM 754 O O . ILE A 1 93 ? -7.536 -3.104 6.433 1.00 97.44 93 ILE A O 1
ATOM 758 N N . GLN A 1 94 ? -8.188 -1.427 5.097 1.00 95.00 94 GLN A N 1
ATOM 759 C CA . GLN A 1 94 ? -8.658 -2.266 3.990 1.00 95.00 94 GLN A CA 1
ATOM 760 C C . GLN A 1 94 ? -8.046 -1.853 2.663 1.00 95.00 94 GLN A C 1
ATOM 762 O O . GLN A 1 94 ? -7.781 -2.714 1.836 1.00 95.00 94 GLN A O 1
ATOM 767 N N . GLN A 1 95 ? -7.835 -0.554 2.458 1.00 96.19 95 GLN A N 1
ATOM 768 C CA . GLN A 1 95 ? -7.410 0.004 1.183 1.00 96.19 95 GLN A CA 1
ATOM 769 C C . GLN A 1 95 ? -6.042 0.678 1.286 1.00 96.19 95 GLN A C 1
ATOM 771 O O . GLN A 1 95 ? -5.793 1.431 2.230 1.00 96.19 95 GLN A O 1
ATOM 776 N N . VAL A 1 96 ? -5.198 0.473 0.273 1.00 96.69 96 VAL A N 1
ATOM 777 C CA . VAL A 1 96 ? -3.940 1.208 0.085 1.00 96.69 96 VAL A CA 1
ATOM 778 C C . VAL A 1 96 ? -3.990 1.951 -1.246 1.00 96.69 96 VAL A C 1
ATOM 780 O O . VAL A 1 96 ? -4.045 1.353 -2.318 1.00 96.69 96 VAL A O 1
ATOM 783 N N . ARG A 1 97 ? -4.005 3.283 -1.193 1.00 95.88 97 ARG A N 1
ATOM 784 C CA . ARG A 1 97 ? -3.932 4.143 -2.376 1.00 95.88 97 ARG A CA 1
ATOM 785 C C . ARG A 1 97 ? -2.468 4.366 -2.757 1.00 95.88 97 ARG A C 1
ATOM 787 O O . ARG A 1 97 ? -1.791 5.165 -2.116 1.00 95.88 97 ARG A O 1
ATOM 794 N N . ILE A 1 98 ? -2.017 3.690 -3.807 1.00 94.56 98 ILE A N 1
ATOM 795 C CA . ILE A 1 98 ? -0.637 3.745 -4.303 1.00 94.56 98 ILE A CA 1
ATOM 796 C C . ILE A 1 98 ? -0.590 4.672 -5.521 1.00 94.56 98 ILE A C 1
ATOM 798 O O . ILE A 1 98 ? -1.440 4.581 -6.408 1.00 94.56 98 ILE A O 1
ATOM 802 N N . HIS A 1 99 ? 0.332 5.630 -5.545 1.00 92.12 99 HIS A N 1
ATOM 803 C CA . HIS A 1 99 ? 0.517 6.499 -6.717 1.00 92.12 99 HIS A CA 1
ATOM 804 C C . HIS A 1 99 ? 1.377 5.796 -7.768 1.00 92.12 99 HIS A C 1
ATOM 806 O O . HIS A 1 99 ? 2.159 4.921 -7.428 1.00 92.12 99 HIS A O 1
ATOM 812 N N . TRP A 1 100 ? 1.246 6.201 -9.035 1.00 91.81 100 TRP A N 1
ATOM 813 C CA . TRP A 1 100 ? 2.114 5.739 -10.132 1.00 91.81 100 TRP A CA 1
ATOM 814 C C . TRP A 1 100 ? 2.073 4.236 -10.440 1.00 91.81 100 TRP A C 1
ATOM 816 O O . TRP A 1 100 ? 2.978 3.717 -11.077 1.00 91.81 100 TRP A O 1
ATOM 826 N N . MET A 1 101 ? 0.992 3.534 -10.090 1.00 90.56 101 MET A N 1
ATOM 827 C CA . MET A 1 101 ? 0.893 2.087 -10.328 1.00 90.56 101 MET A CA 1
ATOM 828 C C . MET A 1 101 ? 1.056 1.658 -11.802 1.00 90.56 101 MET A C 1
ATOM 830 O O . MET A 1 101 ? 1.479 0.534 -12.048 1.00 90.56 101 MET A O 1
ATOM 834 N N . LEU A 1 102 ? 0.746 2.511 -12.793 1.00 91.00 102 LEU A N 1
ATOM 835 C CA . LEU A 1 102 ? 0.991 2.165 -14.208 1.00 91.00 102 LEU A CA 1
ATOM 836 C C . LEU A 1 102 ? 2.464 2.249 -14.618 1.00 91.00 102 LEU A C 1
ATOM 838 O O . LEU A 1 102 ? 2.809 1.669 -15.637 1.00 91.00 102 LEU A O 1
ATOM 842 N N . GLU A 1 103 ? 3.337 2.882 -13.830 1.00 91.75 103 GLU A N 1
ATOM 843 C CA . GLU A 1 103 ? 4.789 2.833 -14.073 1.00 91.75 103 GLU A CA 1
ATOM 844 C C . GLU A 1 103 ? 5.352 1.415 -13.869 1.00 91.75 103 GLU A C 1
ATOM 846 O O . GLU A 1 103 ? 6.433 1.096 -14.351 1.00 91.75 103 GLU A O 1
ATOM 851 N N . LEU A 1 104 ? 4.602 0.528 -13.199 1.00 92.94 104 LEU A N 1
ATOM 852 C CA . LEU A 1 104 ? 4.946 -0.889 -13.059 1.00 92.94 104 LEU A CA 1
ATOM 853 C C . LEU A 1 104 ? 4.597 -1.701 -14.320 1.00 92.94 104 LEU A C 1
ATOM 855 O O . LEU A 1 104 ? 4.969 -2.872 -14.420 1.00 92.94 104 LEU A O 1
ATOM 859 N N . VAL A 1 105 ? 3.887 -1.102 -15.281 1.00 94.31 105 VAL A N 1
ATOM 860 C CA . VAL A 1 105 ? 3.585 -1.712 -16.577 1.00 94.31 105 VAL A CA 1
ATOM 861 C C . VAL A 1 105 ? 4.602 -1.214 -17.592 1.00 94.31 105 VAL A C 1
ATOM 863 O O . VAL A 1 105 ? 4.678 -0.024 -17.885 1.00 94.31 105 VAL A O 1
ATOM 866 N N . SER A 1 106 ? 5.362 -2.134 -18.181 1.00 91.06 106 SER A N 1
ATOM 867 C CA . SER A 1 106 ? 6.280 -1.790 -19.272 1.00 91.06 106 SER A CA 1
ATOM 868 C C . SER A 1 106 ? 5.647 -2.094 -20.625 1.00 91.06 106 SER A C 1
ATOM 870 O O . SER A 1 106 ? 4.925 -3.078 -20.775 1.00 91.06 106 SER A O 1
ATOM 872 N N . ALA A 1 107 ? 5.919 -1.255 -21.621 1.00 90.06 107 ALA A N 1
ATOM 873 C CA . ALA A 1 107 ? 5.465 -1.446 -22.993 1.00 90.06 107 ALA A CA 1
ATOM 874 C C . ALA A 1 107 ? 6.668 -1.628 -23.924 1.00 90.06 107 ALA A C 1
ATOM 876 O O . ALA A 1 107 ? 7.688 -0.954 -23.786 1.00 90.06 107 ALA A O 1
ATOM 877 N N . ARG A 1 108 ? 6.555 -2.544 -24.885 1.00 89.19 108 ARG A N 1
ATOM 878 C CA . ARG A 1 108 ? 7.526 -2.740 -25.966 1.00 89.19 108 ARG A CA 1
ATOM 879 C C . ARG A 1 108 ? 6.785 -2.789 -27.291 1.00 89.19 108 ARG A C 1
ATOM 881 O O . ARG A 1 108 ? 5.726 -3.402 -27.374 1.00 89.19 108 ARG A O 1
ATOM 888 N N . VAL A 1 109 ? 7.352 -2.173 -28.322 1.00 89.56 109 VAL A N 1
ATOM 889 C CA . VAL A 1 109 ? 6.821 -2.272 -29.685 1.00 89.56 109 VAL A CA 1
ATOM 890 C C . VAL A 1 109 ? 7.589 -3.363 -30.417 1.00 89.56 109 VAL A C 1
ATOM 892 O O . VAL A 1 109 ? 8.812 -3.288 -30.537 1.00 89.56 109 VAL A O 1
ATOM 895 N N . TYR A 1 110 ? 6.882 -4.381 -30.897 1.00 88.19 110 TYR A N 1
ATOM 896 C CA . TYR A 1 110 ? 7.451 -5.449 -31.712 1.00 88.19 110 TYR A CA 1
ATOM 897 C C . TYR A 1 110 ? 6.628 -5.582 -32.990 1.00 88.19 110 TYR A C 1
ATOM 899 O O . TYR A 1 110 ? 5.420 -5.765 -32.937 1.00 88.19 110 TYR A O 1
ATOM 907 N N . SER A 1 111 ? 7.274 -5.446 -34.152 1.00 87.31 111 SER A N 1
ATOM 908 C CA . SER A 1 111 ? 6.615 -5.552 -35.467 1.00 87.31 111 SER A CA 1
ATOM 909 C C . SER A 1 111 ? 5.397 -4.627 -35.666 1.00 87.31 111 SER A C 1
ATOM 911 O O . SER A 1 111 ? 4.483 -4.959 -36.411 1.00 87.31 111 SER A O 1
ATOM 913 N N . GLY A 1 112 ? 5.387 -3.457 -35.016 1.00 89.75 112 GLY A N 1
ATOM 914 C CA . GLY A 1 112 ? 4.274 -2.499 -35.078 1.00 89.75 112 GLY A CA 1
ATOM 915 C C . GLY A 1 112 ? 3.138 -2.766 -34.083 1.00 89.75 112 GLY A C 1
ATOM 916 O O . GLY A 1 112 ? 2.199 -1.978 -34.030 1.00 89.75 112 GLY A O 1
ATOM 917 N N . GLU A 1 113 ? 3.234 -3.819 -33.268 1.00 91.06 113 GLU A N 1
ATOM 918 C CA . GLU A 1 113 ? 2.268 -4.137 -32.215 1.00 91.06 113 GLU A CA 1
ATOM 919 C C . GLU A 1 113 ? 2.801 -3.757 -30.827 1.00 91.06 113 GLU A C 1
ATOM 921 O O . GLU A 1 113 ? 3.996 -3.881 -30.533 1.00 91.06 113 GLU A O 1
ATOM 926 N N . TYR A 1 114 ? 1.900 -3.289 -29.959 1.00 91.12 114 TYR A N 1
ATOM 927 C CA . TYR A 1 114 ? 2.209 -2.967 -28.568 1.00 91.12 114 TYR A CA 1
ATOM 928 C C . TYR A 1 114 ? 2.095 -4.217 -27.697 1.00 91.12 114 TYR A C 1
ATOM 930 O O . TYR A 1 114 ? 1.023 -4.803 -27.562 1.00 91.12 114 TYR A O 1
ATOM 938 N N . HIS A 1 115 ? 3.194 -4.581 -27.045 1.00 91.88 115 HIS A N 1
ATOM 939 C CA . HIS A 1 115 ? 3.242 -5.643 -26.049 1.00 91.88 115 HIS A CA 1
ATOM 940 C C . HIS A 1 115 ? 3.446 -5.040 -24.664 1.00 91.88 115 HIS A C 1
ATOM 942 O O . HIS A 1 115 ? 4.473 -4.413 -24.394 1.00 91.88 115 HIS A O 1
ATOM 948 N N . TYR A 1 116 ? 2.477 -5.258 -23.781 1.00 93.25 116 TYR A N 1
ATOM 949 C CA . TYR A 1 116 ? 2.540 -4.827 -22.390 1.00 93.25 116 TYR A CA 1
ATOM 950 C C . TYR A 1 116 ? 3.008 -5.971 -21.495 1.00 93.25 116 TYR A C 1
ATOM 952 O O . TYR A 1 116 ? 2.598 -7.118 -21.663 1.00 93.25 116 TYR A O 1
ATOM 960 N N . ASN A 1 117 ? 3.854 -5.649 -20.526 1.00 94.38 117 ASN A N 1
ATOM 961 C CA . ASN A 1 117 ? 4.293 -6.562 -19.488 1.00 94.38 117 ASN A CA 1
ATOM 962 C C . ASN A 1 117 ? 3.834 -6.025 -18.128 1.00 94.38 117 ASN A C 1
ATOM 964 O O . ASN A 1 117 ? 4.258 -4.949 -17.702 1.00 94.38 117 ASN A O 1
ATOM 968 N N . PHE A 1 118 ? 2.981 -6.812 -17.471 1.00 96.38 118 PHE A N 1
ATOM 969 C CA . PHE A 1 118 ? 2.327 -6.501 -16.200 1.00 96.38 118 PHE A CA 1
ATOM 970 C C . PHE A 1 118 ? 3.007 -7.148 -14.985 1.00 96.38 118 PHE A C 1
ATOM 972 O O . PHE A 1 118 ? 2.509 -6.996 -13.878 1.00 96.38 118 PHE A O 1
ATOM 979 N N . THR A 1 119 ? 4.155 -7.817 -15.158 1.00 97.00 119 THR A N 1
ATOM 980 C CA . THR A 1 119 ? 4.795 -8.643 -14.111 1.00 97.00 119 THR A CA 1
ATOM 981 C C . THR A 1 119 ? 4.889 -7.933 -12.755 1.00 97.00 119 THR A C 1
ATOM 983 O O . THR A 1 119 ? 4.521 -8.511 -11.738 1.00 97.00 119 THR A O 1
ATOM 986 N N . HIS A 1 120 ? 5.356 -6.681 -12.718 1.00 97.19 120 HIS A N 1
ATOM 987 C CA . HIS A 1 120 ? 5.497 -5.943 -11.457 1.00 97.19 120 HIS A CA 1
ATOM 988 C C . HIS A 1 120 ? 4.161 -5.489 -10.873 1.00 97.19 120 HIS A C 1
ATOM 990 O O . HIS A 1 120 ? 3.998 -5.493 -9.653 1.00 97.19 120 HIS A O 1
ATOM 996 N N . LEU A 1 121 ? 3.203 -5.116 -11.725 1.00 96.44 121 LEU A N 1
ATOM 997 C CA . LEU A 1 121 ? 1.863 -4.760 -11.272 1.00 96.44 121 LEU A CA 1
ATOM 998 C C . LEU A 1 121 ? 1.183 -5.976 -10.635 1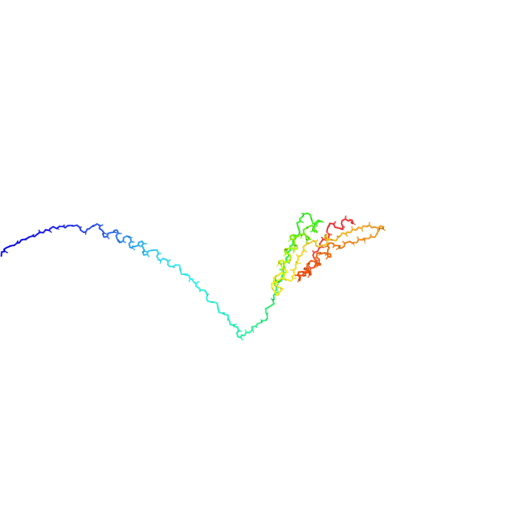.00 96.44 121 LEU A C 1
ATOM 1000 O O . LEU A 1 121 ? 0.674 -5.862 -9.525 1.00 96.44 121 LEU A O 1
ATOM 1004 N N . ASP A 1 122 ? 1.243 -7.136 -11.287 1.00 97.19 122 ASP A N 1
ATOM 1005 C CA . ASP A 1 122 ? 0.658 -8.379 -10.779 1.00 97.19 122 ASP A CA 1
ATOM 1006 C C . ASP A 1 122 ? 1.280 -8.766 -9.429 1.00 97.19 122 ASP A C 1
ATOM 1008 O O . ASP A 1 122 ? 0.560 -9.027 -8.468 1.00 97.19 122 ASP A O 1
ATOM 1012 N N . GLN A 1 123 ? 2.611 -8.673 -9.307 1.00 98.06 123 GLN A N 1
ATOM 1013 C CA . GLN A 1 123 ? 3.323 -8.901 -8.043 1.00 98.06 123 GLN A CA 1
ATOM 1014 C C . GLN A 1 123 ? 2.847 -7.975 -6.914 1.00 98.06 123 GLN A C 1
ATOM 1016 O O . GLN A 1 123 ? 2.670 -8.425 -5.780 1.00 98.06 123 GLN A O 1
ATOM 1021 N N . LEU A 1 124 ? 2.630 -6.689 -7.204 1.00 97.31 124 LEU A N 1
ATOM 1022 C CA . LEU A 1 124 ? 2.136 -5.731 -6.215 1.00 97.31 124 LEU A CA 1
ATOM 1023 C C . LEU A 1 124 ? 0.691 -6.043 -5.797 1.00 97.31 124 LEU A C 1
ATOM 1025 O O . LEU A 1 124 ? 0.362 -5.972 -4.611 1.00 97.31 124 LEU A O 1
ATOM 1029 N N . ILE A 1 125 ? -0.177 -6.396 -6.750 1.00 96.94 125 ILE A N 1
ATOM 1030 C CA . ILE A 1 125 ? -1.570 -6.767 -6.466 1.00 96.94 125 ILE A CA 1
ATOM 1031 C C . ILE A 1 125 ? -1.632 -8.039 -5.616 1.00 96.94 125 ILE A C 1
ATOM 1033 O O . ILE A 1 125 ? -2.344 -8.061 -4.608 1.00 96.94 125 ILE A O 1
ATOM 1037 N N . ASP A 1 126 ? -0.834 -9.050 -5.955 1.00 97.69 126 ASP A N 1
ATOM 1038 C CA . ASP A 1 126 ? -0.725 -10.281 -5.176 1.00 97.69 126 ASP A CA 1
ATOM 1039 C C . ASP A 1 126 ? -0.240 -10.001 -3.751 1.00 97.69 126 ASP A C 1
ATOM 1041 O O . ASP A 1 126 ? -0.806 -10.523 -2.788 1.00 97.69 126 ASP A O 1
ATOM 1045 N N . LEU A 1 127 ? 0.761 -9.129 -3.588 1.00 97.81 127 LEU A N 1
ATOM 1046 C CA . LEU A 1 127 ? 1.269 -8.728 -2.277 1.00 97.81 127 LEU A CA 1
ATOM 1047 C C . LEU A 1 127 ? 0.191 -8.038 -1.426 1.00 97.81 127 LEU A C 1
ATOM 1049 O O . LEU A 1 127 ? 0.079 -8.308 -0.228 1.00 97.81 127 LEU A O 1
ATOM 1053 N N . LEU A 1 128 ? -0.638 -7.175 -2.021 1.00 97.56 128 LEU A N 1
ATOM 1054 C CA . LEU A 1 128 ? -1.768 -6.558 -1.319 1.00 97.56 128 LEU A CA 1
ATOM 1055 C C . LEU A 1 128 ? -2.794 -7.610 -0.880 1.00 97.56 128 LEU A C 1
ATOM 1057 O O . LEU A 1 128 ? -3.213 -7.613 0.281 1.00 97.56 128 LEU A O 1
ATOM 1061 N N . TRP A 1 129 ? -3.166 -8.528 -1.773 1.00 97.06 129 TRP A N 1
ATOM 1062 C CA . TRP A 1 129 ? -4.145 -9.576 -1.480 1.00 97.06 129 TRP A CA 1
ATOM 1063 C C . TRP A 1 129 ? -3.677 -10.548 -0.402 1.00 97.06 129 TRP A C 1
ATOM 1065 O O . TRP A 1 129 ? -4.463 -10.882 0.487 1.00 97.06 129 TRP A O 1
ATOM 1075 N N . GLN A 1 130 ? -2.401 -10.941 -0.419 1.00 97.56 130 GLN A N 1
ATOM 1076 C CA . GLN A 1 130 ? -1.795 -11.777 0.623 1.00 97.56 130 GLN A CA 1
ATOM 1077 C C . GLN A 1 130 ? -1.909 -11.141 2.017 1.00 97.56 130 GLN A C 1
ATOM 1079 O O . GLN A 1 130 ? -2.058 -11.852 3.008 1.00 97.56 130 GLN A O 1
ATOM 1084 N N . ASN A 1 131 ? -1.920 -9.807 2.089 1.00 97.88 131 ASN A N 1
ATOM 1085 C CA . ASN A 1 131 ? -2.077 -9.045 3.328 1.00 97.88 131 ASN A CA 1
ATOM 1086 C C . ASN A 1 131 ? -3.533 -8.619 3.614 1.00 97.88 131 ASN A C 1
ATOM 1088 O O . ASN A 1 131 ? -3.784 -7.839 4.533 1.00 97.88 131 ASN A O 1
ATOM 1092 N N . GLY A 1 132 ? -4.516 -9.108 2.846 1.00 96.12 132 GLY A N 1
ATOM 1093 C CA . GLY A 1 132 ? -5.937 -8.777 3.021 1.00 96.12 132 GLY A CA 1
ATOM 1094 C C . GLY A 1 132 ? -6.312 -7.335 2.644 1.00 96.12 132 GLY A C 1
ATOM 1095 O O . GLY A 1 132 ? -7.384 -6.849 3.036 1.00 96.12 132 GLY A O 1
ATOM 1096 N N . LEU A 1 133 ? -5.438 -6.663 1.892 1.00 96.75 133 LEU A N 1
ATOM 1097 C CA . LEU A 1 133 ? -5.564 -5.283 1.436 1.00 96.75 133 LEU A CA 1
ATOM 1098 C C . LEU A 1 133 ? -6.076 -5.231 -0.009 1.00 96.75 133 LEU A C 1
ATOM 1100 O O . LEU A 1 133 ? -5.915 -6.169 -0.786 1.00 96.75 133 LEU A O 1
ATOM 1104 N N . GLN A 1 134 ? -6.693 -4.110 -0.376 1.00 94.44 134 GLN A N 1
ATOM 1105 C CA . GLN A 1 134 ? -7.143 -3.827 -1.738 1.00 94.44 134 GLN A CA 1
ATOM 1106 C C . GLN A 1 134 ? -6.482 -2.545 -2.266 1.00 94.44 134 GLN A C 1
ATOM 1108 O O . GLN A 1 134 ? -6.281 -1.596 -1.495 1.00 94.44 134 GLN A O 1
ATOM 1113 N N . PRO A 1 135 ? -6.163 -2.472 -3.568 1.00 92.12 135 PRO A N 1
ATOM 1114 C CA . PRO A 1 135 ? -5.696 -1.230 -4.166 1.00 92.12 135 PRO A CA 1
ATOM 1115 C C . PRO A 1 135 ? -6.800 -0.167 -4.096 1.00 92.12 135 PRO A C 1
ATOM 1117 O O . PRO A 1 135 ? -7.992 -0.461 -4.208 1.00 92.12 135 PRO A O 1
ATOM 1120 N N . GLY A 1 136 ? -6.415 1.091 -3.891 1.00 78.44 136 GLY A N 1
ATOM 1121 C CA . GLY A 1 136 ? -7.358 2.204 -3.945 1.00 78.44 136 GLY A CA 1
ATOM 1122 C C . GLY A 1 136 ? -7.854 2.503 -5.357 1.00 78.44 136 GLY A C 1
ATOM 1123 O O . GLY A 1 136 ? -7.118 2.299 -6.318 1.00 78.44 136 GLY A O 1
ATOM 1124 N N . ASN A 1 137 ? -9.091 3.009 -5.483 1.00 60.41 137 ASN A N 1
ATOM 1125 C CA . ASN A 1 137 ? -9.701 3.349 -6.775 1.00 60.41 137 ASN A CA 1
ATOM 1126 C C . ASN A 1 137 ? -8.733 4.134 -7.687 1.00 60.41 137 ASN A C 1
ATOM 1128 O O . ASN A 1 137 ? -8.207 5.186 -7.321 1.00 60.41 137 ASN A O 1
ATOM 1132 N N . PHE A 1 138 ? -8.539 3.586 -8.886 1.00 47.69 138 PHE A N 1
ATOM 1133 C CA . PHE A 1 138 ? -7.365 3.756 -9.750 1.00 47.69 138 PHE A CA 1
ATOM 1134 C C . PHE A 1 138 ? -7.450 4.916 -10.763 1.00 47.69 138 PHE A C 1
ATOM 1136 O O . PHE A 1 138 ? -6.522 5.131 -11.530 1.00 47.69 138 PHE A O 1
ATOM 1143 N N . LEU A 1 139 ? -8.539 5.691 -10.810 1.00 42.88 139 LEU A N 1
ATOM 1144 C CA . LEU A 1 139 ? -8.800 6.629 -11.923 1.00 42.88 139 LEU A CA 1
ATOM 1145 C C . LEU A 1 139 ? -7.981 7.938 -11.923 1.00 42.88 139 LEU A C 1
ATOM 1147 O O . LEU A 1 139 ? -8.311 8.860 -12.657 1.00 42.88 139 LEU A O 1
ATOM 1151 N N . ASN A 1 140 ? -6.896 8.030 -11.155 1.00 42.97 140 ASN A N 1
ATOM 1152 C CA . ASN A 1 140 ? -5.972 9.167 -11.212 1.00 42.97 140 ASN A CA 1
ATOM 1153 C C . ASN A 1 140 ? -4.581 8.684 -11.620 1.00 42.97 140 ASN A C 1
ATOM 1155 O O . ASN A 1 140 ? -3.686 8.622 -10.778 1.00 42.97 140 ASN A O 1
ATOM 1159 N N . ILE A 1 141 ? -4.402 8.324 -12.893 1.00 42.91 141 ILE A N 1
ATOM 1160 C CA . ILE A 1 141 ? -3.074 8.042 -13.439 1.00 42.91 141 ILE A CA 1
ATOM 1161 C C . ILE A 1 141 ? -2.896 8.795 -14.748 1.00 42.91 141 ILE A C 1
ATOM 1163 O O . ILE A 1 141 ? -3.429 8.425 -15.790 1.00 42.91 141 ILE A O 1
ATOM 1167 N N . THR A 1 142 ? -2.113 9.866 -14.669 1.00 36.03 142 THR A N 1
ATOM 1168 C CA . THR A 1 142 ? -1.461 10.460 -15.829 1.00 36.03 142 THR A CA 1
ATOM 1169 C C . THR A 1 142 ? -0.281 9.556 -16.163 1.00 36.03 142 THR A C 1
ATOM 1171 O O . THR A 1 142 ? 0.770 9.656 -15.535 1.00 36.03 142 THR A O 1
ATOM 1174 N N . ALA A 1 143 ? -0.463 8.641 -17.113 1.00 40.84 143 ALA A N 1
ATOM 1175 C CA . ALA A 1 143 ? 0.628 7.861 -17.682 1.00 40.84 143 ALA A CA 1
ATOM 1176 C C . ALA A 1 143 ? 1.475 8.801 -18.553 1.00 40.84 143 ALA A C 1
ATOM 1178 O O . ALA A 1 143 ? 1.196 8.981 -19.735 1.00 40.84 143 ALA A O 1
ATOM 1179 N N . LYS A 1 144 ? 2.425 9.513 -17.936 1.00 41.03 144 LYS A N 1
ATOM 1180 C CA . LYS A 1 144 ? 3.203 10.556 -18.622 1.00 41.03 144 LYS A CA 1
ATOM 1181 C C . LYS A 1 144 ? 4.618 10.132 -19.011 1.00 41.03 144 LYS A C 1
ATOM 1183 O O . LYS A 1 144 ? 5.252 10.874 -19.741 1.00 41.03 144 LYS A O 1
ATOM 1188 N N . SER A 1 145 ? 5.105 8.966 -18.588 1.00 41.12 145 SER A N 1
ATOM 1189 C CA . SER A 1 145 ? 6.442 8.486 -18.978 1.00 41.12 145 SER A CA 1
ATOM 1190 C C . SER A 1 145 ? 6.401 7.369 -20.035 1.00 41.12 145 SER A C 1
ATOM 1192 O O . SER A 1 145 ? 7.323 7.244 -20.832 1.00 41.12 145 SER A O 1
ATOM 1194 N N . THR A 1 146 ? 5.328 6.568 -20.081 1.00 41.22 146 THR A N 1
ATOM 1195 C CA . THR A 1 146 ? 5.247 5.361 -20.931 1.00 41.22 146 THR A CA 1
ATOM 1196 C C . THR A 1 146 ? 4.560 5.591 -22.280 1.00 41.22 146 THR A C 1
ATOM 1198 O O . THR A 1 146 ? 4.538 4.689 -23.114 1.00 41.22 146 THR A O 1
ATOM 1201 N N . PHE A 1 147 ? 4.014 6.790 -22.515 1.00 44.88 147 PHE A N 1
ATOM 1202 C CA . PHE A 1 147 ? 3.267 7.134 -23.734 1.00 44.88 147 PHE A CA 1
ATOM 1203 C C . PHE A 1 147 ? 3.823 8.351 -24.496 1.00 44.88 147 PHE A C 1
ATOM 1205 O O . PHE A 1 147 ? 3.201 8.788 -25.458 1.00 44.88 147 PHE A O 1
ATOM 1212 N N . GLU A 1 148 ? 5.016 8.857 -24.156 1.00 32.47 148 GLU A N 1
ATOM 1213 C CA . GLU A 1 148 ? 5.746 9.846 -24.982 1.00 32.47 148 GLU A CA 1
ATOM 1214 C C . GLU A 1 148 ? 6.494 9.179 -26.162 1.00 32.47 148 GLU A C 1
ATOM 1216 O O . GLU A 1 148 ? 7.652 9.455 -26.465 1.00 32.47 148 GLU A O 1
ATOM 1221 N N . CYS A 1 149 ? 5.794 8.281 -26.856 1.00 30.75 149 CYS A N 1
ATOM 1222 C CA . CYS A 1 149 ? 5.958 8.054 -28.290 1.00 30.75 149 CYS A CA 1
ATOM 1223 C C . CYS A 1 149 ? 4.588 8.283 -28.940 1.00 30.75 149 CYS A C 1
ATOM 1225 O O . CYS A 1 149 ? 3.938 7.354 -29.421 1.00 30.75 149 CYS A O 1
ATOM 1227 N N . LEU A 1 150 ? 4.157 9.543 -28.875 1.00 35.81 150 LEU A N 1
ATOM 1228 C CA . LEU A 1 150 ? 3.217 10.191 -29.784 1.00 35.81 150 LEU A CA 1
ATOM 1229 C C . LEU A 1 150 ? 3.883 11.471 -30.287 1.00 35.81 150 LEU A C 1
ATOM 1231 O O . LEU A 1 150 ? 4.466 12.184 -29.439 1.00 35.81 150 LEU A O 1
#

Organism: NCBI:txid307959

InterPro domains:
  IPR017853 Glycoside hydrolase superfamily [SSF51445] (52-142)
  IPR049166 Glycosyl hydrolases family 39, N-terminal catalytic domain [PF01229] (39-139)
  IPR051923 Glycosyl Hydrolase Family 39 [PTHR12631] (13-140)

Foldseek 3Di:
DDDDDDDDDDDDDDPPPVVVVVVVVVVVPPPPPPPDDDDDDDDPPDDPDDDDLPPQEEEDEADPPLLVSLCVLVPPVNLVVLLVSLPPPPSNHAEYAYASLCSCWAWDADPNDIDIDCVSSVSSQVSQVVSNHHYPDDPDDPPPPRPVPD

Secondary structure (DSSP, 8-state):
-------------SSHHHHHHHHHHHHTT---------------SS--S----TT-EEEE-PPSPGGGHHHHHTSHHHHHHHHHHHTSGGGS--EEEES-GGGG-EEEEETTEEEEE-HHHHHHHHHHHHTT-EE---------SS----